Protein AF-A0A7X0MM37-F1 (afdb_monomer_lite)

Structure (mmCIF, N/CA/C/O backbone):
data_AF-A0A7X0MM37-F1
#
_entry.id   AF-A0A7X0MM37-F1
#
loop_
_atom_site.group_PDB
_atom_site.id
_atom_site.type_symbol
_atom_site.label_atom_id
_atom_site.label_alt_id
_atom_site.label_comp_id
_atom_site.label_asym_id
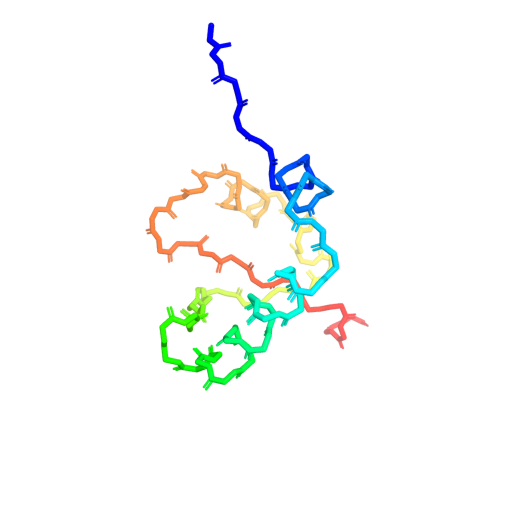_atom_site.label_entity_id
_atom_site.label_seq_id
_atom_site.pdbx_PDB_ins_code
_atom_site.Cartn_x
_atom_site.Cartn_y
_atom_site.Cartn_z
_atom_site.occupancy
_atom_site.B_iso_or_equiv
_atom_site.auth_seq_id
_atom_site.auth_comp_id
_atom_site.auth_asym_id
_atom_site.auth_atom_id
_atom_site.pdbx_PDB_model_num
ATOM 1 N N . MET A 1 1 ? 6.259 25.481 -3.446 1.00 51.78 1 MET A N 1
ATOM 2 C CA . MET A 1 1 ? 6.317 24.041 -3.104 1.00 51.78 1 MET A CA 1
ATOM 3 C C . MET A 1 1 ? 6.436 23.242 -4.390 1.00 51.78 1 MET A C 1
ATOM 5 O O . MET A 1 1 ? 5.560 23.373 -5.237 1.00 51.78 1 MET A O 1
ATOM 9 N N . SER A 1 2 ? 7.504 22.464 -4.574 1.00 75.00 2 SER A N 1
ATOM 10 C CA . SER A 1 2 ? 7.554 21.465 -5.646 1.00 75.00 2 SER A CA 1
ATOM 11 C C . SER A 1 2 ? 6.926 20.167 -5.133 1.00 75.00 2 SER A C 1
ATOM 13 O O . SER A 1 2 ? 7.184 19.742 -4.011 1.00 75.00 2 SER A O 1
ATOM 15 N N . GLY A 1 3 ? 6.040 19.574 -5.931 1.00 87.31 3 GLY A N 1
ATOM 16 C CA . GLY A 1 3 ? 5.404 18.297 -5.621 1.00 87.31 3 GLY A CA 1
ATOM 17 C C . GLY A 1 3 ? 6.009 17.185 -6.465 1.00 87.31 3 GLY A C 1
ATOM 18 O O . GLY A 1 3 ? 6.270 17.373 -7.655 1.00 87.31 3 GLY A O 1
ATOM 19 N N . TRP A 1 4 ? 6.195 16.014 -5.868 1.00 93.38 4 TRP A N 1
ATOM 20 C CA . TRP A 1 4 ? 6.546 14.798 -6.591 1.00 93.38 4 TRP A CA 1
ATOM 21 C C . TRP A 1 4 ? 5.325 13.880 -6.661 1.00 93.38 4 TRP A C 1
ATOM 23 O O . TRP A 1 4 ? 4.619 13.704 -5.673 1.00 93.38 4 TRP A O 1
ATOM 33 N N . LEU A 1 5 ? 5.058 13.307 -7.836 1.00 94.88 5 LEU A N 1
ATOM 34 C CA . LEU A 1 5 ? 3.926 12.407 -8.056 1.00 94.88 5 LEU A CA 1
ATOM 35 C C . LEU A 1 5 ? 4.403 11.131 -8.740 1.00 94.88 5 LEU A C 1
ATOM 37 O O . LEU A 1 5 ? 4.969 11.187 -9.836 1.00 94.88 5 LEU A O 1
ATOM 41 N N . LEU A 1 6 ? 4.085 9.988 -8.133 1.00 94.50 6 LEU A N 1
ATOM 42 C CA . LEU A 1 6 ? 4.506 8.669 -8.600 1.00 94.50 6 LEU A CA 1
ATOM 43 C C . LEU A 1 6 ? 4.124 8.422 -10.062 1.00 94.50 6 LEU A C 1
ATOM 45 O O . LEU A 1 6 ? 4.982 8.082 -10.870 1.00 94.50 6 LEU A O 1
ATOM 49 N N . PHE A 1 7 ? 2.866 8.660 -10.443 1.00 94.12 7 PHE A N 1
ATOM 50 C CA . PHE A 1 7 ? 2.419 8.407 -11.818 1.00 94.12 7 PHE A CA 1
ATOM 51 C C . PHE A 1 7 ? 3.119 9.296 -12.856 1.00 94.12 7 PHE A C 1
ATOM 53 O O . PHE A 1 7 ? 3.384 8.845 -13.970 1.00 94.12 7 PHE A O 1
ATOM 60 N N . ARG A 1 8 ? 3.483 10.538 -12.497 1.00 94.75 8 ARG A N 1
ATOM 61 C CA . ARG A 1 8 ? 4.272 11.411 -13.385 1.00 94.75 8 ARG A CA 1
ATOM 62 C C . ARG A 1 8 ? 5.694 10.880 -13.552 1.00 94.75 8 ARG A C 1
ATOM 64 O O . ARG A 1 8 ? 6.199 10.864 -14.672 1.00 94.75 8 ARG A O 1
ATOM 71 N N . PHE A 1 9 ? 6.312 10.428 -12.462 1.00 95.38 9 PHE A N 1
ATOM 72 C CA . PHE A 1 9 ? 7.635 9.811 -12.487 1.00 95.38 9 PHE A CA 1
ATOM 73 C C . PHE A 1 9 ? 7.649 8.521 -13.314 1.00 95.38 9 PHE A C 1
ATOM 75 O O . PHE A 1 9 ? 8.464 8.408 -14.223 1.00 95.38 9 PHE A O 1
ATOM 82 N N . LEU A 1 10 ? 6.718 7.591 -13.069 1.00 95.94 10 LEU A N 1
ATOM 83 C CA . LEU A 1 10 ? 6.642 6.320 -13.799 1.00 95.94 10 LEU A CA 1
ATOM 84 C C . LEU A 1 10 ? 6.446 6.541 -15.303 1.00 95.94 10 LEU A C 1
ATOM 86 O O . LEU A 1 10 ? 7.103 5.890 -16.109 1.00 95.94 10 LE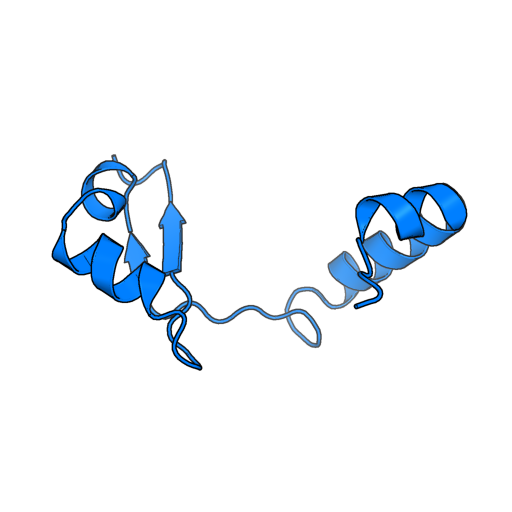U A O 1
ATOM 90 N N . ARG A 1 11 ? 5.606 7.513 -15.693 1.00 94.31 11 ARG A N 1
ATOM 91 C CA . ARG A 1 11 ? 5.441 7.886 -17.104 1.00 94.31 11 ARG A CA 1
ATOM 92 C C . ARG A 1 11 ? 6.740 8.409 -17.719 1.00 94.31 11 ARG A C 1
ATOM 94 O O . ARG A 1 11 ? 7.046 8.060 -18.851 1.00 94.31 11 ARG A O 1
ATOM 101 N N . LYS A 1 12 ? 7.498 9.232 -16.986 1.00 95.69 12 LYS A N 1
ATOM 102 C CA . LYS A 1 12 ? 8.803 9.744 -17.434 1.00 95.69 12 LYS A CA 1
ATOM 103 C C . LYS A 1 12 ? 9.868 8.640 -17.505 1.00 95.69 12 LYS A C 1
ATOM 105 O O . LYS A 1 12 ? 10.725 8.698 -18.374 1.00 95.69 12 LYS A O 1
ATOM 110 N N . ALA A 1 13 ? 9.825 7.665 -16.598 1.00 94.38 13 ALA A N 1
ATOM 111 C CA . ALA A 1 13 ? 10.793 6.571 -16.511 1.00 94.38 13 ALA A CA 1
ATOM 112 C C . ALA A 1 13 ? 10.597 5.486 -17.588 1.00 94.38 13 ALA A C 1
ATOM 114 O O . ALA A 1 13 ? 11.540 4.760 -17.891 1.00 94.38 13 ALA A O 1
ATOM 115 N N . GLY A 1 14 ? 9.399 5.383 -18.171 1.00 96.38 14 GLY A N 1
ATOM 116 C CA . GLY A 1 14 ? 9.078 4.392 -19.198 1.00 96.38 14 GLY A CA 1
ATOM 117 C C . GLY A 1 14 ? 8.671 3.027 -18.629 1.00 96.38 14 GLY A C 1
ATOM 118 O O . GLY A 1 14 ? 8.773 2.767 -17.427 1.00 96.38 14 GLY A O 1
ATOM 119 N N . ARG A 1 15 ? 8.161 2.156 -19.510 1.00 96.38 15 ARG A N 1
ATOM 120 C CA . ARG A 1 15 ? 7.597 0.846 -19.138 1.00 96.38 15 ARG A CA 1
ATOM 121 C C . ARG A 1 15 ? 8.637 -0.091 -18.528 1.00 96.38 15 ARG A C 1
ATOM 123 O O . ARG A 1 15 ? 8.406 -0.576 -17.430 1.00 96.38 15 ARG A O 1
ATOM 130 N N . ASP A 1 16 ? 9.794 -0.248 -19.164 1.00 97.50 16 ASP A N 1
ATOM 131 C CA . ASP A 1 16 ? 10.827 -1.196 -18.721 1.00 97.50 16 ASP A CA 1
ATOM 132 C C . ASP A 1 16 ? 11.302 -0.913 -17.290 1.00 97.50 16 ASP A C 1
ATOM 134 O O . ASP A 1 16 ? 11.433 -1.816 -16.461 1.00 97.50 16 ASP A O 1
ATOM 138 N N . VAL A 1 17 ? 11.510 0.367 -16.963 1.00 97.12 17 VAL A N 1
ATOM 139 C CA . VAL A 1 17 ? 11.901 0.781 -15.611 1.00 97.12 17 VAL A CA 1
ATOM 140 C C . VAL A 1 17 ? 10.759 0.547 -14.629 1.00 97.12 17 VAL A C 1
ATOM 142 O O . VAL A 1 17 ? 10.996 0.026 -13.540 1.00 97.12 17 VAL A O 1
ATOM 145 N N . ALA A 1 18 ? 9.525 0.903 -14.996 1.00 97.12 18 ALA A N 1
ATOM 146 C CA . ALA A 1 18 ? 8.360 0.671 -14.149 1.00 97.12 18 ALA A CA 1
ATOM 147 C C . ALA A 1 18 ? 8.147 -0.824 -13.859 1.00 97.12 18 ALA A C 1
ATOM 149 O O . ALA A 1 18 ? 7.839 -1.185 -12.724 1.00 97.12 18 ALA A O 1
ATOM 150 N N . ASP A 1 19 ? 8.364 -1.695 -14.841 1.00 97.69 19 ASP A N 1
ATOM 151 C CA . ASP A 1 19 ? 8.201 -3.140 -14.685 1.00 97.69 19 ASP A CA 1
ATOM 152 C C . ASP A 1 19 ? 9.324 -3.754 -13.855 1.00 97.69 19 ASP A C 1
ATOM 154 O O . ASP A 1 19 ? 9.049 -4.578 -12.985 1.00 97.69 19 ASP A O 1
ATOM 158 N N . ARG A 1 20 ? 10.567 -3.277 -14.001 1.00 97.94 20 ARG A N 1
ATOM 159 C CA . ARG A 1 20 ? 11.659 -3.650 -13.090 1.00 97.94 20 ARG A CA 1
ATOM 160 C C . ARG A 1 20 ? 11.356 -3.255 -11.642 1.00 97.94 20 ARG A C 1
ATOM 162 O O . ARG A 1 20 ? 11.622 -4.034 -10.730 1.00 97.94 20 ARG A O 1
ATOM 169 N N . LEU A 1 21 ? 10.790 -2.065 -11.420 1.00 97.38 21 LEU A N 1
ATOM 170 C CA . LEU A 1 21 ? 10.371 -1.633 -10.083 1.00 97.38 21 LEU A CA 1
ATOM 171 C C . LEU A 1 21 ? 9.267 -2.541 -9.528 1.00 97.38 21 LEU A C 1
ATOM 173 O O . LEU A 1 21 ? 9.380 -2.994 -8.393 1.00 97.38 21 LEU A O 1
ATOM 177 N N . ARG A 1 22 ? 8.239 -2.859 -10.327 1.00 96.44 22 ARG A N 1
ATOM 178 C CA . ARG A 1 22 ? 7.180 -3.803 -9.928 1.00 96.44 22 ARG A CA 1
ATOM 179 C C . ARG A 1 22 ? 7.730 -5.187 -9.606 1.00 96.44 22 ARG A C 1
ATOM 181 O O . ARG A 1 22 ? 7.328 -5.757 -8.600 1.00 96.44 22 ARG A O 1
ATOM 188 N N . ARG A 1 23 ? 8.657 -5.703 -10.422 1.00 97.44 23 ARG A N 1
ATOM 189 C CA . ARG A 1 23 ? 9.310 -7.002 -10.210 1.00 97.44 23 ARG A CA 1
ATOM 190 C C . ARG A 1 23 ? 9.943 -7.062 -8.825 1.00 97.44 23 ARG A C 1
ATOM 192 O O . ARG A 1 23 ? 9.613 -7.943 -8.047 1.00 97.44 23 ARG A O 1
ATOM 199 N N . ARG A 1 24 ? 10.730 -6.043 -8.476 1.00 97.62 24 ARG A N 1
ATOM 200 C CA . ARG A 1 24 ? 11.353 -5.941 -7.156 1.00 97.62 24 ARG A CA 1
ATOM 201 C C . ARG A 1 24 ? 10.329 -5.875 -6.017 1.00 97.62 24 ARG A C 1
ATOM 203 O O . ARG A 1 24 ? 10.544 -6.489 -4.980 1.00 97.62 24 ARG A O 1
ATOM 210 N N . VAL A 1 25 ? 9.218 -5.151 -6.199 1.00 97.38 25 VAL A N 1
ATOM 211 C CA . VAL A 1 25 ? 8.139 -5.120 -5.192 1.00 97.38 25 VAL A CA 1
ATOM 212 C C . VAL A 1 25 ? 7.553 -6.510 -4.964 1.00 97.38 25 VAL A C 1
ATOM 214 O O . VAL A 1 25 ? 7.297 -6.866 -3.821 1.00 97.38 25 VAL A O 1
ATOM 217 N N . VAL A 1 26 ? 7.356 -7.289 -6.028 1.00 97.12 26 VAL A N 1
ATOM 218 C CA . VAL A 1 26 ? 6.866 -8.670 -5.924 1.00 97.12 26 VAL A CA 1
ATOM 219 C C . VAL A 1 26 ? 7.903 -9.568 -5.243 1.00 97.12 26 VAL A C 1
ATOM 221 O O . VAL A 1 26 ? 7.549 -10.293 -4.316 1.00 97.12 26 VAL A O 1
ATOM 224 N N . ASP A 1 27 ? 9.170 -9.483 -5.652 1.00 97.62 27 ASP A N 1
ATOM 225 C CA . ASP A 1 27 ? 10.255 -10.324 -5.129 1.00 97.62 27 ASP A CA 1
ATOM 226 C C . ASP A 1 27 ? 10.530 -10.065 -3.630 1.00 97.62 27 ASP A C 1
ATOM 228 O O . ASP A 1 27 ? 10.900 -10.978 -2.895 1.00 97.62 27 ASP A O 1
ATOM 232 N N . GLU A 1 28 ? 10.311 -8.835 -3.152 1.00 97.00 28 GLU A N 1
ATOM 233 C CA . GLU A 1 28 ? 10.544 -8.411 -1.761 1.00 97.00 28 GLU A CA 1
ATOM 234 C C . GLU A 1 28 ? 9.234 -8.081 -1.006 1.00 97.00 28 GLU A C 1
ATOM 236 O O . GLU A 1 28 ? 9.237 -7.323 -0.028 1.00 97.00 28 GLU A O 1
ATOM 241 N N . LEU A 1 29 ? 8.092 -8.625 -1.452 1.00 96.25 29 LEU A N 1
ATOM 242 C CA . LEU A 1 29 ? 6.758 -8.238 -0.967 1.00 96.25 29 LEU A CA 1
ATOM 243 C C . LEU A 1 29 ? 6.577 -8.445 0.543 1.00 96.25 29 LEU A C 1
ATOM 245 O O . LEU A 1 29 ? 5.940 -7.639 1.219 1.00 96.25 29 LEU A O 1
ATOM 249 N N . THR A 1 30 ? 7.137 -9.530 1.073 1.00 94.12 30 THR A N 1
ATOM 250 C CA . THR A 1 30 ? 7.030 -9.924 2.486 1.00 94.12 30 THR A CA 1
ATOM 251 C C . THR A 1 30 ? 8.245 -9.517 3.319 1.00 94.12 30 THR A C 1
ATOM 253 O O . THR A 1 30 ? 8.281 -9.797 4.516 1.00 94.12 30 THR A O 1
ATOM 256 N N . THR A 1 31 ? 9.226 -8.838 2.715 1.00 95.50 31 THR A N 1
ATOM 257 C CA . THR A 1 31 ? 10.447 -8.368 3.380 1.00 95.50 31 THR A CA 1
ATOM 258 C C . THR A 1 31 ? 10.504 -6.842 3.356 1.00 95.50 31 THR A C 1
ATOM 260 O O . THR A 1 31 ? 9.853 -6.195 4.175 1.00 95.50 31 THR A O 1
ATOM 263 N N . THR A 1 32 ? 11.227 -6.247 2.408 1.00 95.94 32 THR A N 1
ATOM 264 C CA . THR A 1 32 ? 11.410 -4.796 2.282 1.00 95.94 32 THR A CA 1
ATOM 265 C C . THR A 1 32 ? 10.082 -4.061 2.122 1.00 95.94 32 THR A C 1
ATOM 267 O O . THR A 1 32 ? 9.919 -2.970 2.666 1.00 95.94 32 THR A O 1
ATOM 270 N N . PHE A 1 33 ? 9.119 -4.648 1.404 1.00 95.31 33 PHE A N 1
ATOM 271 C CA . PHE A 1 33 ? 7.811 -4.035 1.153 1.00 95.31 33 PHE A CA 1
ATOM 272 C C . PHE A 1 33 ? 6.693 -4.566 2.063 1.00 95.31 33 PHE A C 1
ATOM 274 O O . PHE A 1 33 ? 5.516 -4.280 1.819 1.00 95.31 33 PHE A O 1
ATOM 281 N N . ALA A 1 34 ? 7.040 -5.285 3.137 1.00 93.38 34 ALA A N 1
ATOM 282 C CA . ALA A 1 34 ? 6.065 -5.824 4.076 1.00 93.38 34 ALA A CA 1
ATOM 283 C C . ALA A 1 34 ? 5.232 -4.705 4.722 1.00 93.38 34 ALA A C 1
ATOM 285 O O . ALA A 1 34 ? 5.739 -3.862 5.463 1.00 93.38 34 ALA A O 1
ATOM 286 N N . SER A 1 35 ? 3.922 -4.720 4.476 1.00 90.25 35 SER A N 1
ATOM 287 C CA . SER A 1 35 ? 2.975 -3.832 5.150 1.00 90.25 35 SER A CA 1
ATOM 288 C C . SER A 1 35 ? 2.404 -4.505 6.392 1.00 90.25 35 SER A C 1
ATOM 290 O O . SER A 1 35 ? 1.869 -5.607 6.314 1.00 90.25 35 SER A O 1
ATOM 292 N N . ARG A 1 36 ? 2.464 -3.813 7.532 1.00 88.50 36 ARG A N 1
ATOM 293 C CA . ARG A 1 36 ? 1.743 -4.199 8.751 1.00 88.50 36 ARG A CA 1
ATOM 294 C C . ARG A 1 36 ? 0.435 -3.423 8.826 1.00 88.50 36 ARG A C 1
ATOM 296 O O . ARG A 1 36 ? 0.421 -2.222 8.554 1.00 88.50 36 ARG A O 1
ATOM 303 N N . TYR A 1 37 ? -0.637 -4.119 9.181 1.00 87.62 37 TYR A N 1
ATOM 304 C CA . TYR A 1 37 ? -1.964 -3.548 9.368 1.00 87.62 37 TYR A CA 1
ATOM 305 C C . TYR A 1 37 ? -2.400 -3.782 10.805 1.00 87.62 37 TYR A C 1
ATOM 307 O O . TYR A 1 37 ? -2.221 -4.873 11.343 1.00 87.62 37 TYR A O 1
ATOM 315 N N . THR A 1 38 ? -2.954 -2.748 11.416 1.00 85.56 38 THR A N 1
ATOM 316 C CA . THR A 1 38 ? -3.373 -2.746 12.822 1.00 85.56 38 THR A CA 1
ATOM 317 C C . THR A 1 38 ? -4.755 -3.356 12.965 1.00 85.56 38 THR A C 1
ATOM 319 O O . THR A 1 38 ? -5.042 -4.053 13.933 1.00 85.56 38 THR A O 1
ATOM 322 N N . ARG A 1 39 ? -5.610 -3.118 11.967 1.00 86.75 39 ARG A N 1
ATOM 323 C CA . ARG A 1 39 ? -6.963 -3.655 11.900 1.00 86.75 39 ARG A CA 1
ATOM 324 C C . ARG A 1 39 ? -7.351 -3.904 10.445 1.00 86.75 39 ARG A C 1
ATOM 326 O O . ARG A 1 39 ? -7.037 -3.091 9.575 1.00 86.75 39 ARG A O 1
ATOM 333 N N . ALA A 1 40 ? -8.034 -5.018 10.206 1.00 90.38 40 ALA A N 1
ATOM 334 C CA . ALA A 1 40 ? -8.783 -5.260 8.981 1.00 90.38 40 ALA A CA 1
ATOM 335 C C . ALA A 1 40 ? -10.268 -5.013 9.272 1.00 90.38 40 ALA A C 1
ATOM 337 O O . ALA A 1 40 ? -10.774 -5.555 10.253 1.00 90.38 40 ALA A O 1
ATOM 338 N N . VAL A 1 41 ? -10.921 -4.176 8.469 1.00 90.81 41 VAL A N 1
ATOM 339 C CA . VAL A 1 41 ? -12.329 -3.774 8.625 1.00 90.81 41 VAL A CA 1
ATOM 340 C C . VAL A 1 41 ? -13.112 -4.064 7.348 1.00 90.81 41 VAL A C 1
ATOM 342 O O . VAL A 1 41 ? -12.549 -3.986 6.253 1.00 90.81 41 VAL A O 1
ATOM 345 N N . GLY A 1 42 ? -14.397 -4.387 7.489 1.00 91.88 42 GLY A N 1
ATOM 346 C CA . GLY A 1 42 ? -15.343 -4.433 6.368 1.00 91.88 42 GLY A CA 1
ATOM 347 C C . GLY A 1 42 ? -15.578 -3.051 5.746 1.00 91.88 42 GLY A C 1
ATOM 348 O O . GLY A 1 42 ? -15.134 -2.023 6.269 1.00 91.88 42 GLY A O 1
ATOM 349 N N . PHE A 1 43 ? -16.296 -2.997 4.626 1.00 89.94 43 PHE A N 1
ATOM 350 C CA . PHE A 1 43 ? -16.703 -1.737 4.004 1.00 89.94 43 PHE A CA 1
ATOM 351 C C . PHE A 1 43 ? -17.727 -0.993 4.869 1.00 89.94 43 PHE A C 1
ATOM 353 O O . PHE A 1 43 ? -17.586 0.211 5.080 1.00 89.94 43 PHE A O 1
ATOM 360 N N . ALA A 1 44 ? -18.716 -1.703 5.420 1.00 90.44 44 ALA A N 1
ATOM 361 C CA . ALA A 1 44 ? -19.701 -1.119 6.329 1.00 90.44 44 ALA A CA 1
ATOM 362 C C . ALA A 1 44 ? -19.045 -0.612 7.625 1.00 90.44 44 ALA A C 1
ATOM 364 O O . ALA A 1 44 ? -19.342 0.489 8.090 1.00 90.44 44 ALA A O 1
ATOM 365 N N . GLU A 1 45 ? -18.102 -1.379 8.174 1.00 87.75 45 GLU A N 1
ATOM 366 C CA . GLU A 1 45 ? -17.324 -0.997 9.357 1.00 87.75 45 GLU A CA 1
ATOM 367 C C . GLU A 1 45 ? -16.432 0.225 9.097 1.00 87.75 45 GLU A C 1
ATOM 369 O O . GLU A 1 45 ? -16.321 1.100 9.951 1.00 87.75 45 GLU A O 1
ATOM 374 N N . ALA A 1 46 ? -15.837 0.341 7.905 1.00 88.62 46 ALA A N 1
ATOM 375 C CA . ALA A 1 46 ? -15.020 1.498 7.532 1.00 88.62 46 ALA A CA 1
ATOM 376 C C . ALA A 1 46 ? -15.806 2.823 7.514 1.00 88.62 46 ALA A C 1
ATOM 378 O O . ALA A 1 46 ? -15.204 3.894 7.626 1.00 88.62 46 ALA A O 1
ATOM 379 N N . LEU A 1 47 ? -17.136 2.760 7.377 1.00 89.69 47 LEU A N 1
ATOM 380 C CA . LEU A 1 47 ? -18.031 3.919 7.406 1.00 89.69 47 LEU A CA 1
ATOM 381 C C . LEU A 1 47 ? -18.491 4.289 8.825 1.00 89.69 47 LEU A C 1
ATOM 383 O O . LEU A 1 47 ? -19.150 5.318 8.997 1.00 89.69 47 LEU A O 1
ATOM 387 N N . GLN A 1 48 ? -18.149 3.494 9.844 1.00 91.06 48 GLN A N 1
ATOM 388 C CA . GLN A 1 48 ? -18.465 3.829 11.229 1.00 91.06 48 GLN A CA 1
ATOM 389 C C . GLN A 1 48 ? -17.639 5.050 11.685 1.00 91.06 48 GLN A C 1
ATOM 391 O O . GLN A 1 48 ? -16.442 5.130 11.385 1.00 91.06 48 GLN A O 1
ATOM 396 N N . PRO A 1 49 ? -18.245 6.029 12.391 1.00 90.25 49 PRO A N 1
ATOM 397 C CA . PRO A 1 49 ? -17.576 7.287 12.731 1.00 90.25 49 PRO A CA 1
ATOM 398 C C . PRO A 1 49 ? -16.264 7.118 13.506 1.00 90.25 4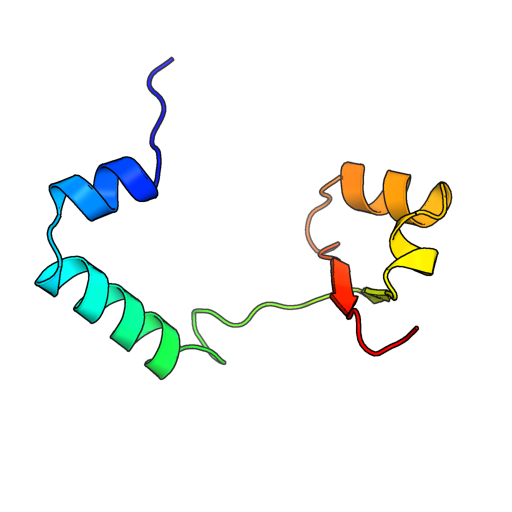9 PRO A C 1
ATOM 400 O O . PRO A 1 49 ? -15.313 7.857 13.269 1.00 90.25 49 PRO A O 1
ATOM 403 N N . ASP A 1 50 ? -16.193 6.146 14.410 1.00 88.75 50 ASP A N 1
ATOM 404 C CA . ASP A 1 50 ? -15.007 5.831 15.206 1.00 88.75 50 ASP A CA 1
ATOM 405 C C . ASP A 1 50 ? -13.861 5.277 14.341 1.00 88.75 50 ASP A C 1
ATOM 407 O O . ASP A 1 50 ? -12.728 5.754 14.442 1.00 88.75 50 ASP A O 1
ATOM 411 N N . VAL A 1 51 ? -14.156 4.338 13.434 1.00 87.06 51 VAL A N 1
ATOM 412 C CA . VAL A 1 51 ? -13.177 3.765 12.495 1.00 87.06 51 VAL A CA 1
ATOM 413 C C . VAL A 1 51 ? -12.675 4.824 11.517 1.00 87.06 51 VAL A C 1
ATOM 415 O O . VAL A 1 51 ? -11.475 4.905 11.241 1.00 87.06 51 VAL A O 1
ATOM 418 N N . LEU A 1 52 ? -13.575 5.676 11.025 1.00 87.56 52 LEU A N 1
ATOM 419 C CA . LEU A 1 52 ? -13.242 6.742 10.088 1.00 87.56 52 LEU A CA 1
ATOM 420 C C . LEU A 1 52 ? -12.354 7.812 10.735 1.00 87.56 52 LEU A C 1
ATOM 422 O O . LEU A 1 52 ? -11.362 8.233 10.132 1.00 87.56 52 LEU A O 1
ATOM 426 N N . LEU A 1 53 ? -12.660 8.213 11.973 1.00 87.75 53 LEU A N 1
ATOM 427 C CA . LEU A 1 53 ? -11.827 9.139 12.743 1.00 87.75 53 LEU 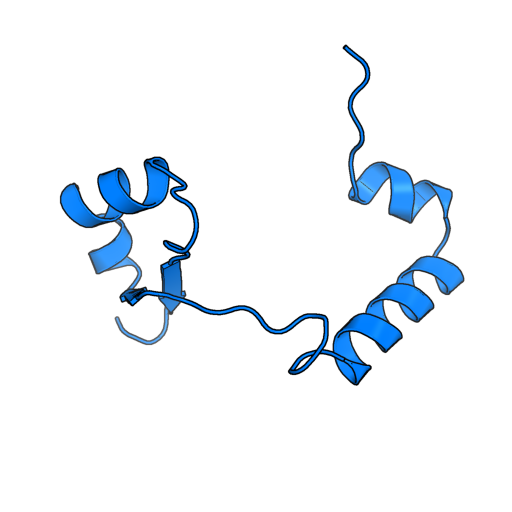A CA 1
ATOM 428 C C . LEU A 1 53 ? -10.446 8.543 13.039 1.00 87.75 53 LEU A C 1
ATOM 430 O O . LEU A 1 53 ? -9.447 9.245 12.884 1.00 87.75 53 LEU A O 1
ATOM 434 N N . ALA A 1 54 ? -10.364 7.257 13.392 1.00 84.94 54 ALA A N 1
ATOM 435 C CA . ALA A 1 54 ? -9.085 6.574 13.597 1.00 84.94 54 ALA A CA 1
ATOM 436 C C . ALA A 1 54 ? -8.254 6.507 12.298 1.00 84.94 54 ALA A C 1
ATOM 438 O O . ALA A 1 54 ? -7.074 6.853 12.292 1.00 84.94 54 ALA A O 1
ATOM 439 N N . CYS A 1 55 ? -8.873 6.177 11.159 1.00 83.19 55 CYS A N 1
ATOM 440 C CA . CYS A 1 55 ? -8.198 6.177 9.856 1.00 83.19 55 CYS A CA 1
ATOM 441 C C . CYS A 1 55 ? -7.681 7.571 9.453 1.00 83.19 55 CYS A C 1
ATOM 443 O O . CYS A 1 55 ? -6.605 7.692 8.858 1.00 83.19 55 CYS A O 1
ATOM 445 N N . GLN A 1 56 ? -8.439 8.634 9.749 1.00 85.44 56 GLN A N 1
ATOM 446 C CA . GLN A 1 56 ? -8.064 10.006 9.396 1.00 85.44 56 GLN A CA 1
ATOM 447 C C . GLN A 1 56 ? -6.850 10.527 10.165 1.00 85.44 56 GLN A C 1
ATOM 449 O O . GLN A 1 56 ? -6.111 11.346 9.612 1.00 85.44 56 GLN A O 1
ATOM 454 N N . GLN A 1 57 ? -6.625 10.054 11.395 1.00 85.81 57 GLN A N 1
ATOM 455 C CA . GLN A 1 57 ? -5.492 10.490 12.216 1.00 85.81 57 GLN A CA 1
ATOM 456 C C . GLN A 1 57 ? -4.142 10.163 11.573 1.00 85.81 57 GLN A C 1
ATOM 458 O O . GLN A 1 57 ? -3.182 10.902 11.785 1.00 85.81 57 GLN A O 1
ATOM 463 N N . LYS A 1 58 ? -4.068 9.105 10.747 1.00 81.62 58 LYS A N 1
ATOM 464 C CA . LYS A 1 58 ? -2.837 8.679 10.051 1.00 81.62 58 LYS A CA 1
ATOM 465 C C . LYS A 1 58 ? -1.650 8.556 11.015 1.00 81.62 58 LYS A C 1
ATOM 467 O O . LYS A 1 58 ? -0.522 8.912 10.667 1.00 81.62 58 LYS A O 1
ATOM 472 N N . ALA A 1 59 ? -1.916 8.085 12.231 1.00 80.81 59 ALA A N 1
ATOM 473 C CA . ALA A 1 59 ? -0.894 7.916 13.244 1.00 80.81 59 ALA A CA 1
ATOM 474 C C . ALA A 1 59 ? 0.105 6.824 12.830 1.00 80.81 59 ALA A C 1
ATOM 476 O O . ALA A 1 59 ? -0.212 5.876 12.099 1.00 80.81 59 ALA A O 1
ATOM 477 N N . THR A 1 60 ? 1.347 6.966 13.289 1.00 78.75 60 THR A N 1
ATOM 478 C CA . THR A 1 60 ? 2.401 5.986 13.022 1.00 78.75 60 THR A CA 1
ATOM 479 C C . THR A 1 60 ? 1.995 4.628 13.590 1.00 78.75 60 THR A C 1
ATOM 481 O O . THR A 1 60 ? 1.792 4.495 14.790 1.00 78.75 60 THR A O 1
ATOM 484 N N . GLY A 1 61 ? 1.917 3.608 12.733 1.00 70.69 61 GLY A N 1
ATOM 485 C CA . GLY A 1 61 ? 1.562 2.249 13.150 1.00 70.69 61 GLY A CA 1
ATOM 486 C C . GLY A 1 61 ? 0.061 1.954 13.197 1.00 70.69 61 GLY A C 1
ATOM 487 O O . GLY A 1 61 ? -0.300 0.882 13.666 1.00 70.69 61 GLY A O 1
ATOM 488 N N . GLU A 1 62 ? -0.794 2.842 12.678 1.00 82.88 62 GLU A N 1
ATOM 48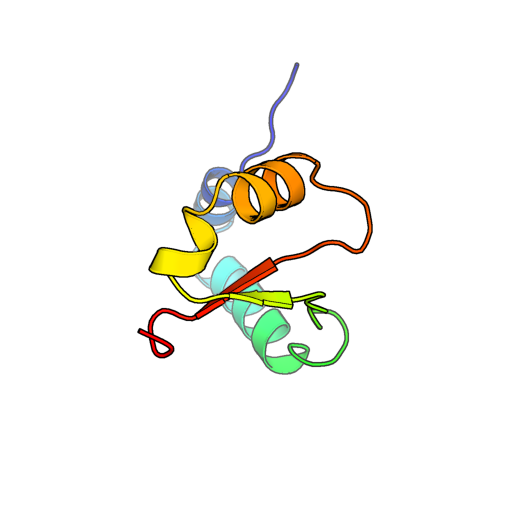9 C CA . GLU A 1 62 ? -2.255 2.664 12.611 1.00 82.88 62 GLU A CA 1
ATOM 490 C C . GLU A 1 62 ? -2.752 2.555 11.163 1.00 82.88 62 GLU A C 1
ATOM 492 O O . GLU A 1 62 ? -3.570 3.338 10.680 1.00 82.88 62 GLU A O 1
ATOM 497 N N . LYS A 1 63 ? -2.219 1.581 10.417 1.00 88.69 63 LYS A N 1
ATOM 498 C CA . LYS A 1 63 ? -2.662 1.326 9.042 1.00 88.69 63 LYS A CA 1
ATOM 499 C C . LYS A 1 63 ? -3.860 0.381 9.059 1.00 88.69 63 LYS A C 1
ATOM 501 O O . LYS A 1 63 ? -3.752 -0.750 9.531 1.00 88.69 63 LYS A O 1
ATOM 506 N N . PHE A 1 64 ? -4.971 0.821 8.482 1.00 90.94 64 PHE A N 1
ATOM 507 C CA . PHE A 1 64 ? -6.176 0.010 8.330 1.00 90.94 64 PHE A CA 1
ATOM 508 C C . PHE A 1 64 ? -6.176 -0.700 6.973 1.00 90.94 64 PHE A C 1
ATOM 510 O O . PHE A 1 64 ? -5.753 -0.135 5.959 1.00 90.94 64 PHE A O 1
ATOM 517 N N . LEU A 1 65 ? -6.624 -1.953 6.962 1.00 91.81 65 LEU A N 1
ATOM 518 C CA . LEU A 1 65 ? -6.922 -2.720 5.757 1.00 91.81 65 LEU A CA 1
ATOM 519 C C . LEU A 1 65 ? -8.440 -2.756 5.587 1.00 91.81 65 LEU A C 1
ATOM 521 O O . LEU A 1 65 ? -9.132 -3.221 6.483 1.00 91.81 65 LEU A O 1
ATOM 525 N N . ILE A 1 66 ? -8.952 -2.282 4.455 1.00 92.25 66 ILE A N 1
ATOM 526 C CA . ILE A 1 66 ? -10.360 -2.489 4.104 1.00 92.25 66 ILE A CA 1
ATOM 527 C C . ILE A 1 66 ? -10.439 -3.799 3.326 1.00 92.25 66 ILE A C 1
ATOM 529 O O . ILE A 1 66 ? -9.769 -3.941 2.302 1.00 92.25 66 ILE A O 1
ATOM 533 N N . ASP A 1 67 ? -11.231 -4.737 3.829 1.00 92.38 67 ASP A N 1
ATOM 534 C CA . ASP A 1 67 ? -11.478 -6.041 3.223 1.00 92.38 67 ASP A CA 1
ATOM 535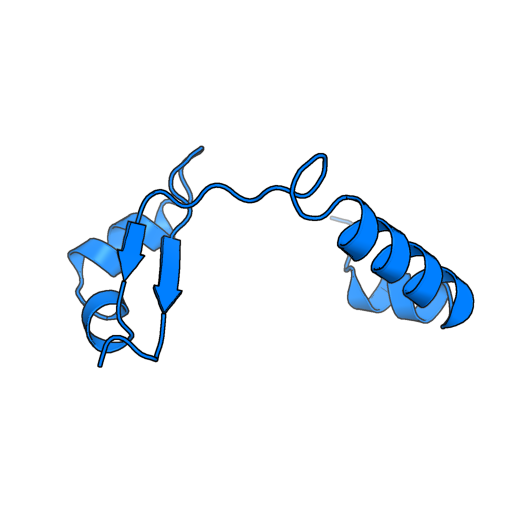 C C . ASP A 1 67 ? -12.955 -6.134 2.800 1.00 92.38 67 ASP A C 1
ATOM 537 O O . ASP A 1 67 ? -13.821 -6.386 3.640 1.00 92.38 67 ASP A O 1
ATOM 541 N N . PRO A 1 68 ? -13.260 -5.932 1.503 1.00 87.94 68 PRO A N 1
ATOM 542 C CA . PRO A 1 68 ? -14.630 -5.942 0.993 1.00 87.94 68 PRO A CA 1
ATOM 543 C C . PRO A 1 68 ? -15.321 -7.308 1.055 1.00 87.94 68 PRO A C 1
ATOM 545 O O . PRO A 1 68 ? -16.492 -7.386 0.715 1.00 87.94 68 PRO A O 1
ATOM 548 N N . THR A 1 69 ? -14.612 -8.386 1.411 1.00 91.06 69 THR A N 1
ATOM 549 C CA . THR A 1 69 ? -15.187 -9.742 1.483 1.00 91.06 69 THR A CA 1
ATOM 550 C C . THR A 1 69 ? -15.804 -10.072 2.841 1.00 91.06 69 THR A C 1
ATOM 552 O O . THR A 1 69 ? -16.369 -11.150 3.013 1.00 91.06 69 THR A O 1
ATOM 555 N N . ARG A 1 70 ? -15.670 -9.167 3.818 1.00 81.56 70 ARG A N 1
ATOM 556 C CA . ARG A 1 70 ? -16.184 -9.339 5.185 1.00 81.56 70 ARG A CA 1
ATOM 557 C C . ARG A 1 70 ? -17.639 -8.884 5.354 1.00 81.56 70 ARG A C 1
ATOM 559 O O . ARG A 1 70 ? -18.154 -9.027 6.458 1.00 81.56 70 ARG A O 1
ATOM 566 N N . ASP A 1 71 ? -18.266 -8.406 4.276 1.00 63.16 71 ASP A N 1
ATOM 567 C CA . ASP A 1 71 ? -19.663 -7.959 4.194 1.00 63.16 71 ASP A CA 1
ATOM 568 C C . ASP A 1 71 ? -20.426 -8.709 3.088 1.00 63.16 71 ASP A C 1
ATOM 570 O O . ASP A 1 71 ? -19.820 -8.968 2.019 1.00 63.16 71 ASP A O 1
#

pLDDT: mean 90.06, std 8.02, range [51.78, 97.94]

Secondary structure (DSSP, 8-state):
-----HHHHHHHH-HHHHHHHHHHHHHTTTTTTPPP-SEEE-HHHHTSHHHHHHHHH--TT-PEEE-GGG-

Radius of gyration: 16.44 Å; chains: 1; bounding box: 32×34×34 Å

Sequence (71 aa):
MSGWLLFRFLRKAGRDVADRLRRRVVDELTTTFASRYTRAVGFAEALQPDVLLACQQKATGEKFLIDPTRD

Foldseek 3Di:
DDDDDPVVVDVVVDDVVVVVVVVVCVVCVCHPVNDDAPEEDEPVRCPPPVNVVQCVVPDVPHHYHYDPVVD

Organism: NCBI:txid869719